Protein AF-A0A5C7LAL5-F1 (afdb_monomer)

Structure (mmCIF, N/CA/C/O backbone):
data_AF-A0A5C7LAL5-F1
#
_entry.id   AF-A0A5C7LAL5-F1
#
loop_
_atom_site.group_PDB
_atom_site.id
_atom_site.type_symbol
_atom_site.label_atom_id
_atom_site.label_alt_id
_atom_site.label_comp_id
_atom_site.label_asym_id
_atom_site.label_entity_id
_atom_site.label_seq_id
_atom_site.pdbx_PDB_ins_code
_atom_site.Cartn_x
_atom_site.Cartn_y
_atom_site.Cartn_z
_atom_site.occupancy
_atom_site.B_iso_or_equiv
_atom_site.auth_seq_id
_atom_site.auth_comp_id
_atom_site.auth_asym_id
_atom_site.auth_atom_id
_atom_site.pdbx_PDB_model_num
ATOM 1 N N . MET A 1 1 ? -8.888 -15.844 8.584 1.00 61.56 1 MET A N 1
ATOM 2 C CA . MET A 1 1 ? -7.995 -14.843 7.968 1.00 61.56 1 MET A CA 1
ATOM 3 C C . MET A 1 1 ? -8.519 -14.202 6.680 1.00 61.56 1 MET A C 1
ATOM 5 O O . MET A 1 1 ? -8.684 -12.996 6.709 1.00 61.56 1 MET A O 1
ATOM 9 N N . PHE A 1 2 ? -8.821 -14.905 5.572 1.00 74.75 2 PHE A N 1
ATOM 10 C CA . PHE A 1 2 ? -9.133 -14.217 4.290 1.00 74.75 2 PHE A CA 1
ATOM 11 C C . PHE A 1 2 ? -10.609 -13.867 4.010 1.00 74.75 2 PHE A C 1
ATOM 13 O O . PHE A 1 2 ? -10.896 -13.187 3.029 1.00 74.75 2 PHE A O 1
ATOM 20 N N . LYS A 1 3 ? -11.556 -14.296 4.855 1.00 74.31 3 LYS A N 1
ATOM 21 C CA . LYS A 1 3 ? -12.999 -14.071 4.620 1.00 74.31 3 LYS A CA 1
ATOM 22 C C . LYS A 1 3 ? -13.397 -12.591 4.566 1.00 74.31 3 LYS A C 1
ATOM 24 O O . LYS A 1 3 ? -14.298 -12.242 3.818 1.00 74.31 3 LYS A O 1
ATOM 29 N N . ASN A 1 4 ? -12.699 -11.741 5.316 1.00 80.31 4 ASN A N 1
ATOM 30 C CA . ASN A 1 4 ? -13.051 -10.333 5.506 1.00 80.31 4 ASN A CA 1
ATOM 31 C C . ASN A 1 4 ? -11.984 -9.399 4.905 1.00 80.31 4 ASN A C 1
ATOM 33 O O . ASN A 1 4 ? -11.686 -8.350 5.465 1.00 80.31 4 ASN A O 1
ATOM 37 N N . LEU A 1 5 ? -11.329 -9.784 3.800 1.00 75.12 5 LEU A N 1
ATOM 38 C CA . LEU A 1 5 ? -10.230 -8.998 3.211 1.00 75.12 5 LEU A CA 1
ATOM 39 C C . LEU A 1 5 ? -10.672 -7.610 2.735 1.00 75.12 5 LEU A C 1
ATOM 41 O O . LEU A 1 5 ? -9.962 -6.640 2.976 1.00 75.12 5 LEU A O 1
ATOM 45 N N . THR A 1 6 ? -11.844 -7.522 2.113 1.00 79.75 6 THR A N 1
ATOM 46 C CA . THR A 1 6 ? -12.429 -6.276 1.595 1.00 79.75 6 THR A CA 1
ATOM 47 C C . THR A 1 6 ? -13.400 -5.619 2.574 1.00 79.75 6 THR A C 1
ATOM 49 O O . THR A 1 6 ? -13.880 -4.512 2.328 1.00 79.75 6 THR A O 1
ATOM 52 N N . ASP A 1 7 ? -13.671 -6.267 3.708 1.00 83.88 7 ASP A N 1
ATOM 53 C CA . ASP A 1 7 ? -14.404 -5.648 4.803 1.00 83.88 7 ASP A CA 1
ATOM 54 C C . ASP A 1 7 ? -13.439 -4.796 5.636 1.00 83.88 7 ASP A C 1
ATOM 56 O O . ASP A 1 7 ? -12.726 -5.263 6.530 1.00 83.88 7 ASP A O 1
ATOM 60 N N . PHE A 1 8 ? -13.376 -3.512 5.303 1.00 82.81 8 PHE A N 1
ATOM 61 C CA . PHE A 1 8 ? -12.530 -2.549 6.005 1.00 82.81 8 PHE A CA 1
ATOM 62 C C . PHE A 1 8 ? -13.091 -2.138 7.376 1.00 82.81 8 PHE A C 1
ATOM 64 O O . PHE A 1 8 ? -12.358 -1.549 8.167 1.00 82.81 8 PHE A O 1
ATOM 71 N N . SER A 1 9 ? -14.349 -2.469 7.687 1.00 83.19 9 SER A N 1
ATOM 72 C CA . SER A 1 9 ? -14.953 -2.240 9.005 1.00 83.19 9 SER A CA 1
ATOM 73 C C . SER A 1 9 ? -14.624 -3.369 9.988 1.00 83.19 9 SER A C 1
ATOM 75 O O . SER A 1 9 ? -14.655 -3.152 11.199 1.00 83.19 9 SER A O 1
ATOM 77 N N . TYR A 1 10 ? -14.252 -4.555 9.504 1.00 84.50 10 TYR A N 1
ATOM 78 C CA . TYR A 1 10 ? -13.885 -5.691 10.348 1.00 84.50 10 TYR A CA 1
ATOM 79 C C . TYR A 1 10 ? -12.646 -5.409 11.219 1.00 84.50 10 TYR A C 1
ATOM 81 O O . TYR A 1 10 ? -11.621 -4.916 10.735 1.00 84.50 10 TYR A O 1
ATOM 89 N N . THR A 1 11 ? -12.735 -5.713 12.516 1.00 86.94 11 THR A N 1
ATOM 90 C CA . THR A 1 11 ? -11.605 -5.647 13.459 1.00 86.94 11 THR A CA 1
ATOM 91 C C . THR A 1 11 ? -10.824 -6.953 13.391 1.00 86.94 11 THR A C 1
ATOM 93 O O . THR A 1 11 ? -11.366 -8.018 13.673 1.00 86.94 11 THR A O 1
ATOM 96 N N . ARG A 1 12 ? -9.559 -6.870 12.973 1.00 84.31 12 ARG A N 1
ATOM 97 C CA . ARG A 1 12 ? -8.696 -8.034 12.723 1.00 84.31 12 ARG A CA 1
ATOM 98 C C . ARG A 1 12 ? -7.818 -8.339 13.937 1.00 84.31 12 ARG A C 1
ATOM 100 O O . ARG A 1 12 ? -7.337 -7.423 14.594 1.00 84.31 12 ARG A O 1
ATOM 107 N N . ASN A 1 13 ? -7.553 -9.620 14.186 1.00 89.19 13 ASN A N 1
ATOM 108 C CA . ASN A 1 13 ? -6.482 -10.050 15.097 1.00 89.19 13 ASN A CA 1
ATOM 109 C C . ASN A 1 13 ? -5.106 -9.902 14.405 1.00 89.19 13 ASN A C 1
ATOM 111 O O . ASN A 1 13 ? -5.044 -9.862 13.177 1.00 89.19 13 ASN A O 1
ATOM 115 N N . ASP A 1 14 ? -4.000 -9.898 15.149 1.00 85.38 14 ASP A N 1
ATOM 116 C CA . ASP A 1 14 ? -2.626 -9.700 14.658 1.00 85.38 14 ASP A CA 1
ATOM 117 C C . ASP A 1 14 ? -2.269 -10.629 13.485 1.00 85.38 14 ASP A C 1
ATOM 119 O O . ASP A 1 14 ? -1.716 -10.203 12.469 1.00 85.38 14 ASP A O 1
ATOM 123 N N . LYS A 1 15 ? -2.670 -11.906 13.568 1.00 86.88 15 LYS A N 1
ATOM 124 C CA . LYS A 1 15 ? -2.466 -12.886 12.484 1.00 86.88 15 LYS A CA 1
ATOM 125 C C . LYS A 1 15 ? -3.276 -12.554 11.227 1.00 86.88 15 LYS A C 1
ATOM 127 O O . LYS A 1 15 ? -2.838 -12.816 10.110 1.00 86.88 15 LYS A O 1
ATOM 132 N N . GLU A 1 16 ? -4.467 -11.990 11.393 1.00 87.19 16 GLU A N 1
ATOM 133 C CA . GLU A 1 16 ? -5.329 -11.605 10.276 1.00 87.19 16 GLU A CA 1
ATOM 134 C C . GLU A 1 16 ? -4.913 -10.267 9.662 1.00 87.19 16 GLU A C 1
ATOM 136 O O . GLU A 1 16 ? -5.042 -10.099 8.451 1.00 87.19 16 GLU A O 1
ATOM 141 N N . ALA A 1 17 ? -4.351 -9.355 10.458 1.00 87.56 17 ALA A N 1
ATOM 142 C CA . ALA A 1 17 ? -3.732 -8.124 9.979 1.00 87.56 17 ALA A CA 1
ATOM 143 C C . ALA A 1 17 ? -2.484 -8.414 9.133 1.00 87.56 17 ALA A C 1
ATOM 145 O O . ALA A 1 17 ? -2.326 -7.833 8.059 1.00 87.56 17 ALA A O 1
ATOM 146 N N . ALA A 1 18 ? -1.656 -9.383 9.541 1.00 88.50 18 ALA A N 1
ATOM 147 C CA . ALA A 1 18 ? -0.563 -9.881 8.706 1.00 88.50 18 ALA A CA 1
ATOM 148 C C . ALA A 1 18 ? -1.089 -10.460 7.377 1.00 88.50 18 ALA A C 1
ATOM 150 O O . ALA A 1 18 ? -0.569 -10.148 6.308 1.00 88.50 18 ALA A O 1
ATOM 151 N N . GLY A 1 19 ? -2.174 -11.243 7.419 1.00 89.25 19 GLY A N 1
ATOM 152 C CA . GLY A 1 19 ? -2.832 -11.753 6.210 1.00 89.25 19 GLY A CA 1
ATOM 153 C C . GLY A 1 19 ? -3.368 -10.646 5.292 1.00 89.25 19 GLY A C 1
ATOM 154 O O . GLY A 1 19 ? -3.208 -10.727 4.075 1.00 89.25 19 GLY A O 1
ATOM 155 N N . PHE A 1 20 ? -3.962 -9.593 5.863 1.00 90.56 20 PHE A N 1
ATOM 156 C CA . PHE A 1 20 ? -4.412 -8.408 5.129 1.00 90.56 20 PHE A CA 1
ATOM 157 C C . PHE A 1 20 ? -3.242 -7.691 4.448 1.00 90.56 20 PHE A C 1
ATOM 159 O O . PHE A 1 20 ? -3.345 -7.375 3.261 1.00 90.56 20 PHE A O 1
ATOM 166 N N . TYR A 1 21 ? -2.136 -7.499 5.174 1.00 91.44 21 TYR A N 1
ATOM 167 C CA . TYR A 1 21 ? -0.906 -6.894 4.668 1.00 91.44 21 TYR A CA 1
ATOM 168 C C . TYR A 1 21 ? -0.361 -7.654 3.457 1.00 91.44 21 TYR A C 1
ATOM 170 O O . TYR A 1 21 ? -0.220 -7.067 2.387 1.00 91.44 21 TYR A O 1
ATOM 178 N N . PHE A 1 22 ? -0.125 -8.965 3.585 1.00 91.38 22 PHE A N 1
ATOM 179 C CA . PHE A 1 22 ? 0.443 -9.758 2.491 1.00 91.38 22 PHE A CA 1
ATOM 180 C C . PHE A 1 22 ? -0.469 -9.802 1.263 1.00 91.38 22 PHE A C 1
ATOM 182 O O . PHE A 1 22 ? 0.021 -9.717 0.139 1.00 91.38 22 PHE A O 1
ATOM 189 N N . MET A 1 23 ? -1.790 -9.873 1.457 1.00 92.81 23 MET A N 1
ATOM 190 C CA . MET A 1 23 ? -2.719 -9.846 0.327 1.00 92.81 23 MET A CA 1
ATOM 191 C C . MET A 1 23 ? -2.740 -8.499 -0.386 1.00 92.81 23 MET A C 1
ATOM 193 O O . MET A 1 23 ? -2.662 -8.457 -1.610 1.00 92.81 23 MET A O 1
ATOM 197 N N . HIS A 1 24 ? -2.809 -7.394 0.354 1.00 90.62 24 HIS A N 1
ATOM 198 C CA . HIS A 1 24 ? -2.819 -6.064 -0.255 1.00 90.62 24 HIS A CA 1
ATOM 199 C C . HIS A 1 24 ? -1.473 -5.716 -0.893 1.00 90.62 24 HIS A C 1
ATOM 201 O O . HIS A 1 24 ? -1.450 -5.008 -1.896 1.00 90.62 24 HIS A O 1
ATOM 207 N N . LEU A 1 25 ? -0.374 -6.259 -0.368 1.00 92.75 25 LEU A N 1
ATOM 208 C CA . LEU A 1 25 ? 0.944 -6.163 -0.980 1.00 92.75 25 LEU A CA 1
ATOM 209 C C . LEU A 1 25 ? 0.980 -6.891 -2.325 1.00 92.75 25 LEU A C 1
ATOM 211 O O . LEU A 1 25 ? 1.421 -6.308 -3.312 1.00 92.75 25 LEU A O 1
ATOM 215 N N . LEU A 1 26 ? 0.478 -8.129 -2.383 1.00 93.75 26 LEU A N 1
ATOM 216 C CA . LEU A 1 26 ? 0.411 -8.895 -3.628 1.00 93.75 26 LEU A CA 1
ATOM 217 C C . LEU A 1 26 ? -0.489 -8.209 -4.665 1.00 93.75 26 LEU A C 1
ATOM 219 O O . LEU A 1 26 ? -0.101 -8.082 -5.823 1.00 93.75 26 LEU A O 1
ATOM 223 N N . ILE A 1 27 ? -1.656 -7.715 -4.242 1.00 93.31 27 ILE A N 1
ATOM 224 C CA . ILE A 1 27 ? -2.570 -6.953 -5.103 1.00 93.31 27 ILE A CA 1
ATOM 225 C C . ILE A 1 27 ? -1.866 -5.712 -5.659 1.00 93.31 27 ILE A C 1
ATOM 227 O O . ILE A 1 27 ? -1.921 -5.476 -6.865 1.00 93.31 27 ILE A O 1
ATOM 231 N N . ASN A 1 28 ? -1.161 -4.953 -4.814 1.00 92.88 28 ASN A N 1
ATOM 232 C CA . ASN A 1 28 ? -0.431 -3.772 -5.261 1.00 92.88 28 AS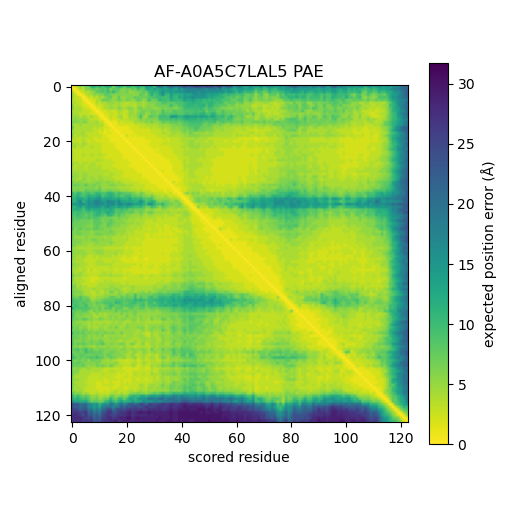N A CA 1
ATOM 233 C C . ASN A 1 28 ? 0.705 -4.120 -6.235 1.00 92.88 28 ASN A C 1
ATOM 235 O O . ASN A 1 28 ? 0.921 -3.395 -7.200 1.00 92.88 28 ASN A O 1
ATOM 239 N N . PHE A 1 29 ? 1.407 -5.236 -6.019 1.00 92.31 29 PHE A N 1
ATOM 240 C CA . PHE A 1 29 ? 2.455 -5.699 -6.929 1.00 92.31 29 PHE A CA 1
ATOM 241 C C . PHE A 1 29 ? 1.892 -6.056 -8.309 1.00 92.31 29 PHE A C 1
ATOM 243 O O . PHE A 1 29 ? 2.431 -5.628 -9.327 1.00 92.31 29 PHE A O 1
ATOM 250 N N . ILE A 1 30 ? 0.766 -6.774 -8.347 1.00 94.88 30 ILE A N 1
ATOM 251 C CA . ILE A 1 30 ? 0.075 -7.122 -9.594 1.00 94.88 30 ILE A CA 1
ATOM 252 C C . ILE A 1 30 ? -0.428 -5.857 -10.301 1.00 94.88 30 ILE A C 1
ATOM 254 O O . ILE A 1 30 ? -0.215 -5.704 -11.500 1.00 94.88 30 ILE A O 1
ATOM 258 N N . LEU A 1 31 ? -1.042 -4.922 -9.569 1.00 93.75 31 LEU A N 1
ATOM 259 C CA . LEU A 1 31 ? -1.475 -3.631 -10.112 1.00 93.75 31 LEU A CA 1
ATOM 260 C C . LEU A 1 31 ? -0.300 -2.834 -10.683 1.00 93.75 31 LEU A C 1
ATOM 262 O O . LEU A 1 31 ? -0.391 -2.348 -11.805 1.00 93.75 31 LEU A O 1
ATOM 266 N N . GLY A 1 32 ? 0.808 -2.734 -9.949 1.00 92.44 32 GLY A N 1
ATOM 267 C CA . GLY A 1 32 ? 2.017 -2.056 -10.410 1.00 92.44 32 GLY A CA 1
ATOM 268 C C . GLY A 1 32 ? 2.585 -2.684 -11.681 1.00 92.44 32 GLY A C 1
ATOM 269 O O . GLY A 1 32 ? 2.916 -1.961 -12.614 1.00 92.44 32 GLY A O 1
ATOM 270 N N . ALA A 1 33 ? 2.631 -4.017 -11.755 1.00 90.75 33 ALA A N 1
ATOM 271 C CA . ALA A 1 33 ? 3.092 -4.735 -12.939 1.00 90.75 33 ALA A CA 1
ATOM 272 C C . ALA A 1 33 ? 2.172 -4.523 -14.151 1.00 90.75 33 ALA A C 1
ATOM 274 O O . ALA A 1 33 ? 2.663 -4.291 -15.252 1.00 90.75 33 ALA A O 1
ATOM 275 N N . ILE A 1 34 ? 0.848 -4.556 -13.957 1.00 93.69 34 ILE A N 1
ATOM 276 C CA . ILE A 1 34 ? -0.123 -4.309 -15.032 1.00 93.69 34 ILE A CA 1
ATOM 277 C C . ILE A 1 34 ? -0.001 -2.869 -15.533 1.00 93.69 34 ILE A C 1
ATOM 279 O O . ILE A 1 34 ? 0.166 -2.648 -16.727 1.00 93.69 34 ILE A O 1
ATOM 283 N N . VAL A 1 35 ? -0.060 -1.884 -14.634 1.00 93.38 35 VAL A N 1
ATOM 284 C CA . VAL A 1 35 ? -0.029 -0.465 -15.016 1.00 93.38 35 VAL A CA 1
ATOM 285 C C . VAL A 1 35 ? 1.333 -0.094 -15.604 1.00 93.38 35 VAL A C 1
ATOM 287 O O . VAL A 1 35 ? 1.384 0.545 -16.649 1.00 93.38 35 VAL A O 1
ATOM 290 N N . GLY A 1 36 ? 2.434 -0.538 -14.993 1.00 90.69 36 GLY A N 1
ATOM 291 C CA . GLY A 1 36 ? 3.784 -0.329 -15.520 1.00 90.69 36 GLY A CA 1
ATOM 292 C C . GLY A 1 36 ? 3.980 -0.986 -16.885 1.00 90.69 36 GLY A C 1
ATOM 293 O O . GLY A 1 36 ? 4.474 -0.346 -17.806 1.00 90.69 36 GLY A O 1
ATOM 294 N N . GLY A 1 37 ? 3.517 -2.228 -17.050 1.00 88.31 37 GLY A N 1
ATOM 295 C CA . GLY A 1 37 ? 3.574 -2.938 -18.326 1.00 88.31 37 GLY A CA 1
ATOM 296 C C . GLY A 1 37 ? 2.795 -2.234 -19.435 1.00 88.31 37 GLY A C 1
ATOM 297 O O . GLY A 1 37 ? 3.303 -2.137 -20.545 1.00 88.31 37 GLY A O 1
ATOM 298 N N . LEU A 1 38 ? 1.607 -1.697 -19.132 1.00 90.06 38 LEU A N 1
ATOM 299 C CA . LEU A 1 38 ? 0.795 -0.937 -20.090 1.00 90.06 38 LEU A CA 1
ATOM 300 C C . LEU A 1 38 ? 1.439 0.398 -20.486 1.00 90.06 38 LEU A C 1
ATOM 302 O O . LEU A 1 38 ? 1.369 0.783 -21.648 1.00 90.06 38 LEU A O 1
ATOM 306 N N . VAL A 1 39 ? 2.065 1.102 -19.540 1.00 88.38 39 VAL A N 1
ATOM 307 C CA . VAL A 1 39 ? 2.724 2.393 -19.805 1.00 88.38 39 VAL A CA 1
ATOM 308 C C . VAL A 1 39 ? 4.025 2.214 -20.596 1.00 88.38 39 VAL A C 1
ATOM 310 O O . VAL A 1 39 ? 4.392 3.086 -21.378 1.00 88.38 39 VAL A O 1
ATOM 313 N N . SER A 1 40 ? 4.709 1.080 -20.437 1.00 86.88 40 SER A N 1
ATOM 314 C CA . SER A 1 40 ? 5.990 0.805 -21.097 1.00 86.88 40 SER A CA 1
ATOM 315 C C . SER A 1 40 ? 5.873 0.165 -22.491 1.00 86.88 40 SER A C 1
ATOM 317 O O . SER A 1 40 ? 6.904 -0.177 -23.067 1.00 86.88 40 SER A O 1
ATOM 319 N N . ILE A 1 41 ? 4.665 0.004 -23.055 1.00 84.25 41 ILE A N 1
ATOM 320 C CA . ILE A 1 41 ? 4.451 -0.642 -24.372 1.00 84.25 41 ILE A CA 1
ATOM 321 C C . ILE A 1 41 ? 5.195 0.086 -25.502 1.00 84.25 41 ILE A C 1
ATOM 323 O O . ILE A 1 41 ? 5.750 -0.567 -26.381 1.00 84.25 41 ILE A O 1
ATOM 327 N N . ASP A 1 42 ? 5.254 1.416 -25.453 1.00 82.06 42 ASP A N 1
ATOM 328 C CA . ASP A 1 42 ? 5.856 2.243 -26.509 1.00 82.06 42 ASP A CA 1
ATOM 329 C C . ASP A 1 42 ? 7.359 2.515 -26.299 1.00 82.06 42 ASP A C 1
ATOM 331 O O . ASP A 1 42 ? 7.962 3.322 -27.006 1.00 82.06 42 ASP A O 1
ATOM 335 N N . SER A 1 43 ? 7.983 1.881 -25.304 1.00 83.56 43 SER A N 1
ATOM 336 C CA . SER A 1 43 ? 9.402 2.091 -24.991 1.00 83.56 43 SER A CA 1
ATOM 337 C C . SER A 1 43 ? 10.305 1.387 -26.007 1.00 83.56 43 SER A C 1
ATOM 339 O O . SER A 1 43 ? 10.094 0.220 -26.336 1.00 83.56 43 SER A O 1
ATOM 341 N N . ALA A 1 44 ? 11.342 2.080 -26.482 1.00 76.62 44 ALA A N 1
ATOM 342 C CA . ALA A 1 44 ? 12.221 1.568 -27.534 1.00 76.62 44 ALA A CA 1
ATOM 343 C C . ALA A 1 44 ? 13.268 0.570 -27.010 1.00 76.62 44 ALA A C 1
ATOM 345 O O . ALA A 1 44 ? 13.746 -0.279 -27.764 1.00 76.62 44 ALA A O 1
ATOM 346 N N . THR A 1 45 ? 13.620 0.665 -25.723 1.00 88.62 45 THR A N 1
ATOM 347 C CA . THR A 1 45 ? 14.667 -0.148 -25.089 1.00 88.62 45 THR A CA 1
ATOM 348 C C . THR A 1 45 ? 14.187 -0.737 -23.764 1.00 88.62 45 THR A C 1
ATOM 350 O O . THR A 1 45 ? 13.436 -0.099 -23.029 1.00 88.62 45 THR A O 1
ATOM 353 N N . TYR A 1 46 ? 14.682 -1.930 -23.415 1.00 84.38 46 TYR A N 1
ATOM 354 C CA . TYR A 1 46 ? 14.386 -2.594 -22.139 1.00 84.38 46 TYR A CA 1
ATOM 355 C C . TYR A 1 46 ? 14.704 -1.732 -20.908 1.00 84.38 46 TYR A C 1
ATOM 357 O O . TYR A 1 46 ? 13.933 -1.739 -19.950 1.00 84.38 46 TYR A O 1
ATOM 365 N N . ASP A 1 47 ? 15.805 -0.979 -20.938 1.00 87.94 47 ASP A N 1
ATOM 366 C CA . ASP A 1 47 ? 16.213 -0.124 -19.818 1.00 87.94 47 ASP A CA 1
ATOM 367 C C . ASP A 1 47 ? 15.211 1.017 -19.578 1.00 87.94 47 ASP A C 1
ATOM 369 O O . ASP A 1 47 ? 14.820 1.275 -18.438 1.00 87.94 47 ASP A O 1
ATOM 373 N N . GLU A 1 48 ? 14.710 1.636 -20.652 1.00 86.25 48 GLU A N 1
ATOM 374 C CA . GLU A 1 48 ? 13.678 2.679 -20.583 1.00 86.25 48 GLU A CA 1
ATOM 375 C C . GLU A 1 48 ? 12.347 2.112 -20.072 1.00 86.25 48 GLU A C 1
ATOM 377 O O . GLU A 1 48 ? 11.704 2.708 -19.202 1.00 86.25 48 GLU A O 1
ATOM 382 N N . SER A 1 49 ? 11.956 0.924 -20.554 1.00 85.75 49 SER A N 1
ATOM 383 C CA . SER A 1 49 ? 10.761 0.224 -20.074 1.00 85.75 49 SER A CA 1
ATOM 384 C C . SER A 1 49 ? 10.837 -0.067 -18.577 1.00 85.75 49 SER A C 1
ATOM 386 O O . SER A 1 49 ? 9.836 0.082 -17.869 1.00 85.75 49 SER A O 1
ATOM 388 N N . PHE A 1 50 ? 12.006 -0.507 -18.101 1.00 87.00 50 PHE A N 1
ATOM 389 C CA . PHE A 1 50 ? 12.235 -0.865 -16.706 1.00 87.00 50 PHE A CA 1
ATOM 390 C C . PHE A 1 50 ? 12.216 0.363 -15.793 1.00 87.00 50 PHE A C 1
ATOM 392 O O . PHE A 1 50 ? 11.538 0.352 -14.763 1.00 87.00 50 PHE A O 1
ATOM 399 N N . GLU A 1 51 ? 12.893 1.446 -16.181 1.00 89.69 51 GLU A N 1
ATOM 400 C CA . GLU A 1 51 ? 12.899 2.685 -15.402 1.00 89.69 51 GLU A CA 1
ATOM 401 C C . GLU A 1 51 ? 11.502 3.323 -15.338 1.00 89.69 51 GLU A C 1
ATOM 403 O O . GLU A 1 51 ? 11.049 3.736 -14.264 1.00 89.69 51 GLU A O 1
ATOM 408 N N . SER A 1 52 ? 10.781 3.344 -16.463 1.00 88.19 52 SER A N 1
ATOM 409 C CA . SER A 1 52 ? 9.389 3.800 -16.512 1.00 88.19 52 SER A CA 1
ATOM 410 C C . SER A 1 52 ? 8.498 2.951 -15.600 1.00 88.19 52 SER A C 1
ATOM 412 O O . SER A 1 52 ? 7.768 3.488 -14.763 1.00 88.19 52 SER A O 1
ATOM 414 N N . GLY A 1 53 ? 8.637 1.622 -15.664 1.00 87.62 53 GLY A N 1
ATOM 415 C CA . GLY A 1 53 ? 7.906 0.690 -14.808 1.00 87.62 53 GLY A CA 1
ATOM 416 C C . GLY A 1 53 ? 8.165 0.911 -13.315 1.00 87.62 53 GLY A C 1
ATOM 417 O O . GLY A 1 53 ? 7.219 0.901 -12.526 1.00 87.62 53 GLY A O 1
ATOM 418 N N . LEU A 1 54 ? 9.412 1.184 -12.915 1.00 88.38 54 LEU A N 1
ATOM 419 C CA . LEU A 1 54 ? 9.757 1.514 -11.527 1.00 88.38 54 LEU A CA 1
ATOM 420 C C . LEU A 1 54 ? 9.087 2.809 -11.055 1.00 88.38 54 LEU A C 1
ATOM 422 O O . LEU A 1 54 ? 8.511 2.840 -9.965 1.00 88.38 54 LEU A O 1
ATOM 426 N N . ARG A 1 55 ? 9.119 3.870 -11.872 1.00 90.44 55 ARG A N 1
ATOM 427 C CA . ARG A 1 55 ? 8.472 5.150 -11.536 1.00 90.44 55 ARG A CA 1
ATOM 428 C C . ARG A 1 55 ? 6.960 4.985 -11.413 1.00 90.44 55 ARG A C 1
ATOM 430 O O . ARG A 1 55 ? 6.373 5.405 -10.418 1.00 90.44 55 ARG A O 1
ATOM 437 N N . VAL A 1 56 ? 6.334 4.330 -12.389 1.00 90.75 56 VAL A N 1
ATOM 438 C CA . VAL A 1 56 ? 4.891 4.049 -12.390 1.00 90.75 56 VAL A CA 1
ATOM 439 C C . VAL A 1 56 ? 4.506 3.187 -11.188 1.00 90.75 56 VAL A C 1
ATOM 441 O O . VAL A 1 56 ? 3.549 3.510 -10.487 1.00 90.75 56 VAL A O 1
ATOM 444 N N . GLY A 1 57 ? 5.284 2.148 -10.886 1.00 89.44 57 GLY A N 1
ATOM 445 C CA . GLY A 1 57 ? 5.081 1.297 -9.716 1.00 89.44 57 GLY A CA 1
ATOM 446 C C . GLY A 1 57 ? 5.128 2.073 -8.397 1.00 89.44 57 GLY A C 1
ATOM 447 O O . GLY A 1 57 ? 4.292 1.838 -7.523 1.00 89.44 57 GLY A O 1
ATOM 448 N N . ALA A 1 58 ? 6.039 3.044 -8.266 1.00 89.81 58 ALA A N 1
ATOM 449 C CA . ALA A 1 58 ? 6.096 3.922 -7.099 1.00 89.81 58 ALA A CA 1
ATOM 450 C C . ALA A 1 58 ? 4.823 4.775 -6.961 1.00 89.81 58 ALA A C 1
ATOM 452 O O . ALA A 1 58 ? 4.236 4.827 -5.877 1.00 89.81 58 ALA A O 1
ATOM 453 N N . TYR A 1 59 ? 4.336 5.378 -8.053 1.00 92.50 59 TYR A N 1
ATOM 454 C CA . TYR A 1 59 ? 3.078 6.135 -8.035 1.00 92.50 59 TYR A CA 1
ATOM 455 C C . TYR A 1 59 ? 1.878 5.258 -7.665 1.00 92.50 59 TYR A C 1
ATOM 457 O O . TYR A 1 59 ? 1.067 5.649 -6.823 1.00 92.50 59 TYR A O 1
ATOM 465 N N . VAL A 1 60 ? 1.788 4.057 -8.243 1.00 93.12 60 VAL A N 1
ATOM 466 C CA . VAL A 1 60 ? 0.729 3.090 -7.927 1.00 93.12 60 VAL A CA 1
ATOM 467 C C . VAL A 1 60 ? 0.773 2.713 -6.447 1.00 93.12 60 VAL A C 1
ATOM 469 O O . VAL A 1 60 ? -0.262 2.758 -5.788 1.00 93.12 60 VAL A O 1
ATOM 472 N N . ALA A 1 61 ? 1.954 2.431 -5.888 1.00 91.44 61 ALA A N 1
ATOM 473 C CA . ALA A 1 61 ? 2.101 2.087 -4.476 1.00 91.44 61 ALA A CA 1
ATOM 474 C C . ALA A 1 61 ? 1.638 3.210 -3.535 1.00 91.44 61 ALA A C 1
ATOM 476 O O . ALA A 1 61 ? 0.936 2.938 -2.557 1.00 91.44 61 ALA A O 1
ATOM 477 N N . VAL A 1 62 ? 1.997 4.462 -3.834 1.00 92.69 62 VAL A N 1
ATOM 478 C CA . VAL A 1 62 ? 1.582 5.632 -3.046 1.00 92.69 62 VAL A CA 1
ATOM 479 C C . VAL A 1 62 ? 0.065 5.813 -3.105 1.00 92.69 62 VAL A C 1
ATOM 481 O O . VAL A 1 62 ? -0.581 5.920 -2.060 1.00 92.69 62 VAL A O 1
ATOM 484 N N . LEU A 1 63 ? -0.516 5.796 -4.309 1.00 93.31 63 LEU A N 1
ATOM 485 C CA . LEU A 1 63 ? -1.960 5.949 -4.503 1.00 93.31 63 LEU A CA 1
ATOM 486 C C . LEU A 1 6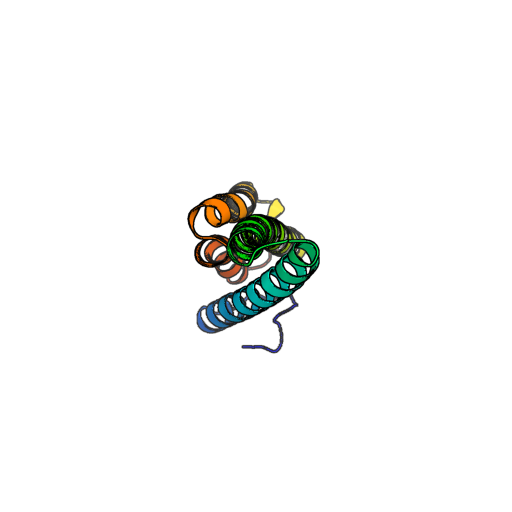3 ? -2.742 4.815 -3.842 1.00 93.31 63 LEU A C 1
ATOM 488 O O . LEU A 1 63 ? -3.745 5.060 -3.174 1.00 93.31 63 LEU A O 1
ATOM 492 N N . TYR A 1 64 ? -2.268 3.581 -3.972 1.00 92.94 64 TYR A N 1
ATOM 493 C CA . TYR A 1 64 ? -2.910 2.423 -3.370 1.00 92.94 64 TYR A CA 1
ATOM 494 C C . TYR A 1 64 ? -2.891 2.492 -1.839 1.00 92.94 64 TYR A C 1
ATOM 496 O O . TYR A 1 64 ? -3.926 2.289 -1.202 1.00 92.94 64 TYR A O 1
ATOM 504 N N . CYS A 1 65 ? -1.750 2.844 -1.234 1.00 91.50 65 CYS A N 1
ATOM 505 C CA . CYS A 1 65 ? -1.654 3.018 0.217 1.00 91.50 65 CYS A CA 1
ATOM 506 C C . CYS A 1 65 ? -2.595 4.119 0.720 1.00 91.50 65 CYS A C 1
ATOM 508 O O . CYS A 1 65 ? -3.284 3.908 1.717 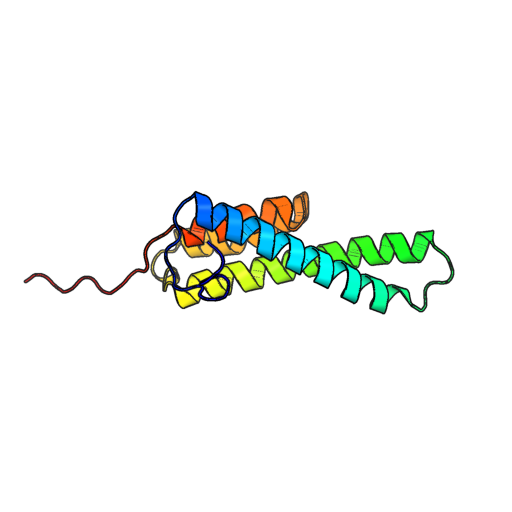1.00 91.50 65 CYS A O 1
ATOM 510 N N . LEU A 1 66 ? -2.681 5.247 0.004 1.00 92.44 66 LEU A N 1
ATOM 511 C CA . LEU A 1 66 ? -3.608 6.337 0.316 1.00 92.44 66 LEU A CA 1
ATOM 512 C C . LEU A 1 66 ? -5.073 5.876 0.260 1.00 92.44 66 LEU A C 1
ATOM 514 O O . LEU A 1 66 ? -5.849 6.152 1.172 1.00 92.44 66 LEU A O 1
ATOM 518 N N . VAL A 1 67 ? -5.459 5.158 -0.798 1.00 92.62 67 VAL A N 1
ATOM 519 C CA . VAL A 1 67 ? -6.836 4.672 -0.974 1.00 92.62 67 VAL A CA 1
ATOM 520 C C . VAL A 1 67 ? -7.209 3.683 0.128 1.00 92.62 67 VAL A C 1
ATOM 522 O O . VAL A 1 67 ? -8.277 3.811 0.726 1.00 92.62 67 VAL A O 1
ATOM 525 N N . ILE A 1 68 ? -6.333 2.725 0.439 1.00 91.75 68 ILE A N 1
ATOM 526 C CA . ILE A 1 68 ? -6.582 1.727 1.484 1.00 91.75 68 ILE A CA 1
ATOM 527 C C . ILE A 1 68 ? -6.629 2.370 2.873 1.00 91.75 68 ILE A C 1
ATOM 529 O O . ILE A 1 68 ? -7.545 2.073 3.644 1.00 91.75 68 ILE A O 1
ATOM 533 N N . SER A 1 69 ? -5.693 3.268 3.202 1.00 90.12 69 SER A N 1
ATOM 534 C CA . SER A 1 69 ? -5.686 3.946 4.503 1.00 90.12 69 SER A CA 1
ATOM 535 C C . SER A 1 69 ? -6.947 4.792 4.697 1.00 90.12 69 SER A C 1
ATOM 537 O O . SER A 1 69 ? -7.576 4.729 5.757 1.00 90.12 69 SER A O 1
ATOM 539 N N . PHE A 1 70 ? -7.384 5.503 3.654 1.00 89.31 70 PHE A N 1
ATOM 540 C CA . PHE A 1 70 ? -8.599 6.309 3.683 1.00 89.31 70 PHE A CA 1
ATOM 541 C C . PHE A 1 70 ? -9.872 5.455 3.763 1.00 89.31 70 PHE A C 1
ATOM 543 O O . PHE A 1 70 ? -10.765 5.755 4.558 1.00 89.31 70 PHE A O 1
ATOM 550 N N . LEU A 1 71 ? -9.949 4.352 3.009 1.00 89.25 71 LEU A N 1
ATOM 551 C CA . LEU A 1 71 ? -11.060 3.398 3.088 1.00 89.25 71 LEU A CA 1
ATOM 552 C C . LEU A 1 71 ? -11.233 2.864 4.509 1.00 89.25 71 LEU A C 1
ATOM 554 O O . LEU A 1 71 ? -12.351 2.865 5.019 1.00 89.25 71 LEU A O 1
ATOM 558 N N . ILE A 1 72 ? -10.142 2.465 5.166 1.00 88.31 72 ILE A N 1
ATOM 559 C CA . ILE A 1 72 ? -10.169 1.995 6.558 1.00 88.31 72 ILE A CA 1
ATOM 560 C C . ILE A 1 72 ? -10.610 3.123 7.497 1.00 88.31 72 ILE A C 1
ATOM 562 O O . ILE A 1 72 ? -11.495 2.917 8.327 1.00 88.31 72 ILE A O 1
ATOM 566 N N . LEU A 1 73 ? -10.051 4.327 7.343 1.00 87.94 73 LEU A N 1
ATOM 567 C CA . LEU A 1 73 ? -10.378 5.489 8.174 1.00 87.94 73 LEU A CA 1
ATOM 568 C C . LEU A 1 73 ? -11.880 5.825 8.136 1.00 87.94 73 LEU A C 1
ATOM 570 O O . LEU A 1 73 ? -12.500 6.026 9.185 1.00 87.94 73 LEU A O 1
ATOM 574 N N . VAL A 1 74 ? -12.474 5.845 6.939 1.00 86.44 74 VAL A N 1
ATOM 575 C CA . VAL A 1 74 ? -13.902 6.132 6.729 1.00 86.44 74 VAL A CA 1
ATOM 576 C C . VAL A 1 74 ? -14.772 4.976 7.219 1.00 86.44 74 VAL A C 1
ATOM 578 O O . VAL A 1 74 ? -15.732 5.193 7.959 1.00 86.44 74 VAL A O 1
ATOM 581 N N . ARG A 1 75 ? -14.432 3.733 6.856 1.00 86.38 75 ARG A N 1
ATOM 582 C CA . ARG A 1 75 ? -15.235 2.539 7.173 1.00 86.38 75 ARG A CA 1
ATOM 583 C C . ARG A 1 75 ? -15.249 2.193 8.655 1.00 86.38 75 ARG A C 1
ATOM 585 O O . ARG A 1 75 ? -16.256 1.674 9.136 1.00 86.38 75 ARG A O 1
ATOM 592 N N . LYS A 1 76 ? -14.179 2.512 9.382 1.00 82.69 76 LYS A N 1
ATOM 593 C CA . LYS A 1 76 ? -14.097 2.344 10.839 1.00 82.69 76 LYS A CA 1
ATOM 594 C C . LYS A 1 76 ? -14.541 3.579 11.631 1.00 82.69 76 LYS A C 1
ATOM 596 O O . LYS A 1 76 ? -14.548 3.549 12.859 1.00 82.69 76 LYS A O 1
ATOM 601 N N . ARG A 1 77 ? -14.902 4.672 10.941 1.00 82.69 77 ARG A N 1
ATOM 602 C CA . ARG A 1 77 ? -15.217 5.989 11.529 1.00 82.69 77 ARG A CA 1
ATOM 603 C C . ARG A 1 77 ? -14.118 6.530 12.456 1.00 82.69 77 ARG A C 1
ATOM 605 O O . ARG A 1 77 ? -14.383 7.308 13.370 1.00 82.69 77 ARG A O 1
ATOM 612 N N . LEU A 1 78 ? -12.866 6.150 12.193 1.00 80.81 78 LEU A N 1
ATOM 613 C CA . LEU A 1 78 ? -11.696 6.558 12.978 1.00 80.81 78 LEU A CA 1
ATOM 614 C C . LEU A 1 78 ? -11.333 8.038 12.771 1.00 80.81 78 LEU A C 1
ATOM 616 O O . LEU A 1 78 ? -10.550 8.584 13.543 1.00 80.81 78 LEU A O 1
ATOM 620 N N . TYR A 1 79 ? -11.943 8.708 11.786 1.00 78.19 79 TYR A N 1
ATOM 621 C CA . TYR A 1 79 ? -11.785 10.145 11.531 1.00 78.19 79 TYR A CA 1
ATOM 622 C C . TYR A 1 79 ? -12.176 11.036 12.722 1.00 78.19 79 TYR A C 1
ATOM 624 O O . TYR A 1 79 ? -11.785 12.198 12.760 1.00 78.19 79 TYR A O 1
ATOM 632 N N . LYS A 1 80 ? -12.930 10.520 13.705 1.00 79.88 80 LYS A N 1
ATOM 633 C CA . LYS A 1 80 ? -13.250 11.262 14.935 1.00 79.88 80 LYS A CA 1
ATOM 634 C C . LYS A 1 80 ? -12.014 11.555 15.795 1.00 79.88 80 LYS A C 1
ATOM 636 O O . LYS A 1 80 ? -12.052 12.486 16.590 1.00 79.88 80 LYS A O 1
ATOM 641 N N . ASN A 1 81 ? -10.933 10.786 15.648 1.00 82.69 81 ASN A N 1
ATOM 642 C CA . ASN A 1 81 ? -9.686 11.024 16.367 1.00 82.69 81 ASN A CA 1
ATOM 643 C C . ASN A 1 81 ? -8.595 11.508 15.386 1.00 82.69 81 ASN A C 1
ATOM 645 O O . ASN A 1 81 ? -8.227 10.770 14.463 1.00 82.69 81 ASN A O 1
ATOM 649 N N . PRO A 1 82 ? -8.052 12.728 15.578 1.00 82.38 82 PRO A N 1
ATOM 650 C CA . PRO A 1 82 ? -7.108 13.342 14.642 1.00 82.38 82 PRO A CA 1
ATOM 651 C C . PRO A 1 82 ? -5.808 12.541 14.482 1.00 82.38 82 PRO A C 1
ATOM 653 O O . PRO A 1 82 ? -5.179 12.607 13.427 1.00 82.38 82 PRO A O 1
ATOM 656 N N . LEU A 1 83 ? -5.431 11.723 15.472 1.00 84.25 83 LEU A N 1
ATOM 657 C CA . LEU A 1 83 ? -4.248 10.864 15.396 1.00 84.25 83 LEU A CA 1
ATOM 658 C C . LEU A 1 83 ? -4.330 9.871 14.224 1.00 84.25 83 LEU A C 1
ATOM 660 O O . LEU A 1 83 ? -3.340 9.650 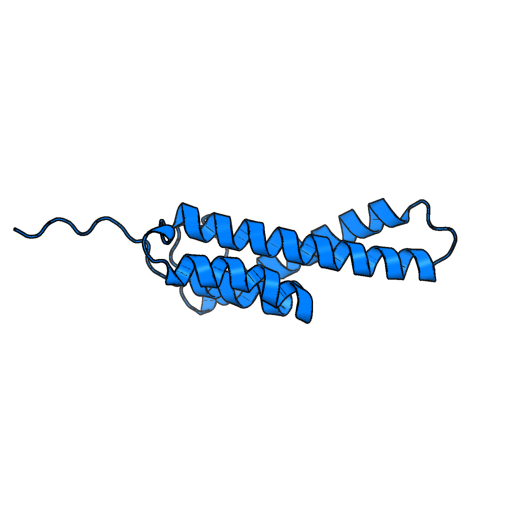13.528 1.00 84.25 83 LEU A O 1
ATOM 664 N N . TYR A 1 84 ? -5.509 9.297 13.963 1.00 85.00 84 TYR A N 1
ATOM 665 C CA . TYR A 1 84 ? -5.682 8.334 12.870 1.00 85.00 84 TYR A CA 1
ATOM 666 C C . TYR A 1 84 ? -5.700 8.994 11.494 1.00 85.00 84 TYR A C 1
ATOM 668 O O . TYR A 1 84 ? -5.309 8.359 10.518 1.00 85.00 84 TYR A O 1
ATOM 676 N N . ILE A 1 85 ? -6.092 10.268 11.411 1.00 85.75 85 ILE A N 1
ATOM 677 C CA . ILE A 1 85 ? -5.984 11.057 10.178 1.00 85.75 85 ILE A CA 1
ATOM 678 C C . ILE A 1 85 ? -4.506 11.264 9.832 1.00 85.75 85 ILE A C 1
ATOM 680 O O . ILE A 1 85 ? -4.099 11.047 8.691 1.00 85.75 85 ILE A O 1
ATOM 684 N N . ILE A 1 86 ? -3.688 11.610 10.833 1.00 87.44 86 ILE A N 1
ATOM 685 C CA . ILE A 1 86 ? -2.239 11.765 10.662 1.00 87.44 86 ILE A CA 1
ATOM 686 C C . ILE A 1 86 ? -1.609 10.434 10.242 1.00 87.44 86 ILE A C 1
ATOM 688 O O . ILE A 1 86 ? -0.831 10.411 9.296 1.00 87.44 86 ILE A O 1
ATOM 692 N N . LEU A 1 87 ? -1.981 9.313 10.872 1.00 87.12 87 LEU A N 1
ATOM 693 C CA . LEU A 1 87 ? -1.498 7.984 10.472 1.00 87.12 87 LEU A CA 1
ATOM 694 C C . LEU A 1 87 ? -1.910 7.621 9.036 1.00 87.12 87 LEU A C 1
ATOM 696 O O . LEU A 1 87 ? -1.089 7.111 8.274 1.00 87.12 87 LEU A O 1
ATOM 700 N N . ALA A 1 88 ? -3.148 7.921 8.636 1.00 87.88 88 ALA A N 1
ATOM 701 C CA . ALA A 1 88 ? -3.620 7.657 7.280 1.00 87.88 88 ALA A CA 1
ATOM 702 C C . ALA A 1 88 ? -2.838 8.451 6.219 1.00 87.88 88 ALA A C 1
ATOM 704 O O . ALA A 1 88 ? -2.587 7.914 5.141 1.00 87.88 88 ALA A O 1
ATOM 705 N N . LEU A 1 89 ? -2.413 9.680 6.540 1.00 88.50 89 LEU A N 1
ATOM 706 C CA . LEU A 1 89 ? -1.533 10.512 5.708 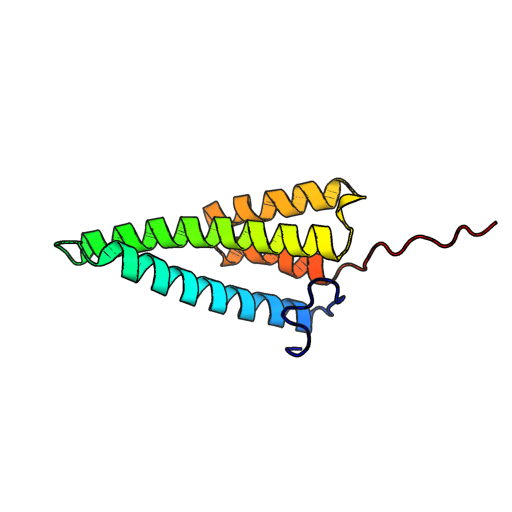1.00 88.50 89 LEU A CA 1
ATOM 707 C C . LEU A 1 89 ? -0.058 10.090 5.786 1.00 88.50 89 LEU A C 1
ATOM 709 O O . LEU A 1 89 ? 0.683 10.242 4.817 1.00 88.50 89 LEU A O 1
ATOM 713 N N . LEU A 1 90 ? 0.372 9.519 6.911 1.00 89.12 90 LEU A N 1
ATOM 714 C CA . LEU A 1 90 ? 1.726 8.998 7.083 1.00 89.12 90 LEU A CA 1
ATOM 715 C C . LEU A 1 90 ? 1.954 7.727 6.251 1.00 89.12 90 LEU A C 1
ATOM 717 O O . LEU A 1 90 ? 3.065 7.491 5.792 1.00 89.12 90 LEU A O 1
ATOM 721 N N . SER A 1 91 ? 0.909 6.929 6.013 1.00 89.25 91 SER A N 1
ATOM 722 C CA . SER A 1 91 ? 0.956 5.719 5.175 1.00 89.25 91 SER A CA 1
ATOM 723 C C . SER A 1 91 ? 1.484 5.956 3.748 1.00 89.25 91 SER A C 1
ATOM 725 O O . SER A 1 91 ? 2.471 5.319 3.377 1.00 89.25 91 SER A O 1
ATOM 727 N N . PRO A 1 92 ? 0.917 6.865 2.935 1.00 87.19 92 PRO A N 1
ATOM 728 C CA . PRO A 1 92 ? 1.455 7.157 1.609 1.00 87.19 92 PRO A CA 1
ATOM 729 C C . PRO A 1 92 ? 2.834 7.820 1.669 1.00 87.19 92 PRO A C 1
ATOM 731 O O . PRO A 1 92 ? 3.647 7.571 0.786 1.00 87.19 92 PRO A O 1
ATOM 734 N N . LEU A 1 93 ? 3.148 8.594 2.717 1.00 89.75 93 LEU A N 1
ATOM 735 C CA . LEU A 1 93 ? 4.493 9.150 2.898 1.00 89.75 93 LEU A CA 1
ATOM 736 C C . LEU A 1 93 ? 5.529 8.044 3.153 1.00 89.75 93 LEU A C 1
ATOM 738 O O . LEU A 1 93 ? 6.592 8.036 2.541 1.00 89.75 93 LEU A O 1
ATOM 742 N N . ALA A 1 94 ? 5.194 7.063 3.992 1.00 87.25 94 ALA A N 1
ATOM 743 C CA . ALA A 1 94 ? 5.987 5.854 4.195 1.00 87.25 94 ALA A CA 1
ATOM 744 C C . ALA A 1 94 ? 6.152 5.048 2.894 1.00 87.25 94 ALA A C 1
ATOM 746 O O . ALA A 1 94 ? 7.213 4.463 2.660 1.00 87.25 94 ALA A O 1
ATOM 747 N N . ALA A 1 95 ? 5.136 5.061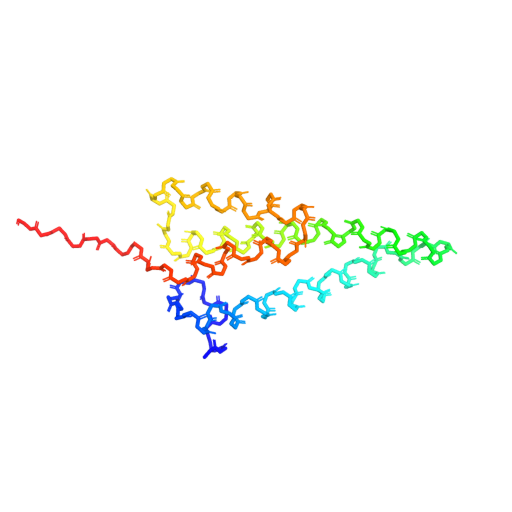 2.024 1.00 88.12 95 ALA A N 1
ATOM 748 C CA . ALA A 1 95 ? 5.197 4.402 0.725 1.00 88.12 95 ALA A CA 1
ATOM 749 C C . ALA A 1 95 ? 6.208 5.038 -0.242 1.00 88.12 95 ALA A C 1
ATOM 751 O O . ALA A 1 95 ? 6.708 4.346 -1.122 1.00 88.12 95 ALA A O 1
ATOM 752 N N . VAL A 1 96 ? 6.566 6.315 -0.075 1.00 88.06 96 VAL A N 1
ATOM 753 C CA . VAL A 1 96 ? 7.583 6.968 -0.919 1.00 88.06 96 VAL A CA 1
ATOM 754 C C . VAL A 1 96 ? 8.979 6.377 -0.689 1.00 88.06 96 VAL A C 1
ATOM 756 O O . VAL A 1 96 ? 9.759 6.276 -1.628 1.00 88.06 96 VAL A O 1
ATOM 759 N N . PHE A 1 97 ? 9.297 5.956 0.539 1.00 87.88 97 PHE A N 1
ATOM 760 C CA . PHE A 1 97 ? 10.640 5.475 0.883 1.00 87.88 97 PHE A CA 1
ATOM 761 C C . PHE A 1 97 ? 10.885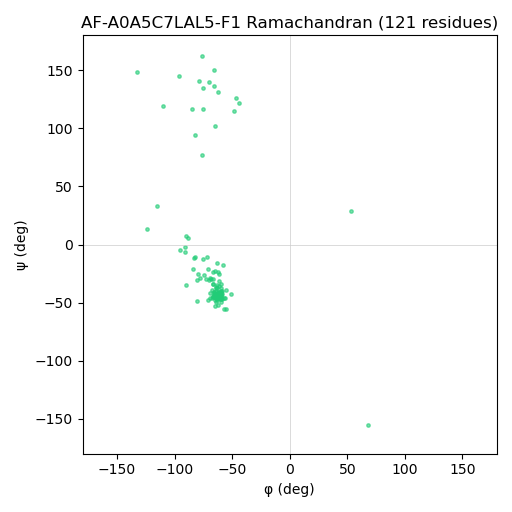 4.022 0.467 1.00 87.88 97 PHE A C 1
ATOM 763 O O . PHE A 1 97 ? 11.912 3.720 -0.131 1.00 87.88 97 PHE A O 1
ATOM 770 N N . LEU A 1 98 ? 9.959 3.117 0.802 1.00 87.19 98 LEU A N 1
ATOM 771 C CA . LEU A 1 98 ? 10.126 1.672 0.581 1.00 87.19 98 LEU A CA 1
ATOM 772 C C . LEU A 1 98 ? 8.994 1.048 -0.255 1.00 87.19 98 LEU A C 1
ATOM 774 O O . LEU A 1 98 ? 8.824 -0.173 -0.270 1.00 87.19 98 LEU A O 1
ATOM 778 N N . GLY A 1 99 ? 8.166 1.867 -0.904 1.00 87.88 99 GLY A N 1
ATOM 779 C CA . GLY A 1 99 ? 6.983 1.398 -1.618 1.00 87.88 99 GLY A CA 1
ATOM 780 C C . GLY A 1 99 ? 5.899 0.857 -0.684 1.00 87.88 99 GLY A C 1
ATOM 781 O O . GLY A 1 99 ? 5.821 1.156 0.511 1.00 87.88 99 GLY A O 1
ATOM 782 N N . SER A 1 100 ? 5.059 -0.019 -1.228 1.00 85.12 100 SER A N 1
ATOM 783 C CA . SER A 1 100 ? 3.948 -0.635 -0.496 1.00 85.12 100 SER A CA 1
ATOM 784 C C . SER A 1 100 ? 4.375 -1.511 0.685 1.00 85.12 100 SER A C 1
ATOM 786 O O . SER A 1 100 ? 3.536 -1.792 1.535 1.00 85.12 100 SER A O 1
ATOM 788 N N . LEU A 1 101 ? 5.651 -1.910 0.780 1.00 88.62 101 LEU A N 1
ATOM 789 C CA . LEU A 1 101 ? 6.178 -2.659 1.927 1.00 88.62 101 LEU A CA 1
ATOM 790 C C . LEU A 1 101 ? 6.028 -1.867 3.229 1.00 88.62 101 LEU A C 1
ATOM 792 O O . LEU A 1 101 ? 5.516 -2.382 4.212 1.00 88.62 101 LEU A O 1
ATOM 796 N N . LEU A 1 102 ? 6.442 -0.600 3.236 1.00 88.00 102 LEU A N 1
ATOM 797 C CA . LEU A 1 102 ? 6.387 0.238 4.438 1.00 88.00 102 LEU A CA 1
ATOM 798 C C . LEU A 1 102 ? 5.051 0.983 4.519 1.00 88.00 102 LEU A C 1
ATOM 800 O O . LEU A 1 102 ? 4.472 1.117 5.598 1.00 88.00 102 LEU A O 1
ATOM 804 N N . GLY A 1 103 ? 4.507 1.375 3.363 1.00 87.00 103 GLY A N 1
ATOM 805 C CA . GLY A 1 103 ? 3.226 2.068 3.274 1.00 87.00 103 GLY A CA 1
ATOM 806 C C . GLY A 1 103 ? 2.039 1.268 3.813 1.00 87.00 103 GLY A C 1
ATOM 807 O O . GLY A 1 103 ? 1.168 1.859 4.451 1.00 87.00 103 GLY A O 1
ATOM 808 N N . LEU A 1 104 ? 2.013 -0.063 3.630 1.00 89.94 104 LEU A N 1
ATOM 809 C CA . LEU A 1 104 ? 0.899 -0.917 4.066 1.00 89.94 104 LEU A CA 1
ATOM 810 C C . LEU A 1 104 ? 0.949 -1.338 5.542 1.00 89.94 104 LEU A C 1
ATOM 812 O O . LEU A 1 104 ? -0.055 -1.830 6.059 1.00 89.94 104 LEU A O 1
ATOM 816 N N . ILE A 1 105 ? 2.063 -1.120 6.247 1.00 90.12 105 ILE A N 1
ATOM 817 C CA . ILE A 1 105 ? 2.178 -1.466 7.675 1.00 90.12 105 ILE A CA 1
ATOM 818 C C . ILE A 1 105 ? 1.171 -0.659 8.498 1.00 90.12 105 ILE A C 1
ATOM 820 O O . ILE A 1 105 ? 0.448 -1.209 9.328 1.00 90.12 105 ILE A O 1
ATOM 824 N N . ILE A 1 106 ? 1.087 0.644 8.231 1.00 88.38 106 ILE A N 1
ATOM 825 C CA . ILE A 1 106 ? 0.190 1.560 8.937 1.00 88.38 106 ILE A CA 1
ATOM 826 C C . ILE A 1 106 ? -1.292 1.188 8.734 1.00 88.38 106 ILE A C 1
ATOM 828 O O . ILE A 1 106 ? -1.984 1.007 9.736 1.00 88.38 106 ILE A O 1
ATOM 832 N N . PRO A 1 107 ? -1.816 1.011 7.505 1.00 87.94 107 PRO A N 1
ATOM 833 C CA . PRO A 1 107 ? -3.200 0.598 7.313 1.00 87.94 107 PRO A CA 1
ATOM 834 C C . PRO A 1 107 ? -3.464 -0.804 7.867 1.00 87.94 107 PRO A C 1
ATOM 836 O O . PRO A 1 107 ? -4.512 -1.003 8.473 1.00 87.94 107 PRO A O 1
ATOM 839 N N . ALA A 1 108 ? -2.522 -1.751 7.762 1.00 88.38 108 ALA A N 1
ATOM 840 C CA . ALA A 1 108 ? -2.669 -3.064 8.392 1.00 88.38 108 ALA A CA 1
ATOM 841 C C . ALA A 1 108 ? -2.818 -2.945 9.918 1.00 88.38 108 ALA A C 1
ATOM 843 O O . ALA A 1 108 ? -3.715 -3.557 10.495 1.00 88.38 108 ALA A O 1
ATOM 844 N N . PHE A 1 109 ? -2.033 -2.086 10.566 1.00 87.25 109 PHE A N 1
ATOM 845 C CA . PHE A 1 109 ? -2.197 -1.777 11.985 1.00 87.25 109 PHE A CA 1
ATOM 846 C C . PHE A 1 109 ? -3.533 -1.085 12.289 1.00 87.25 109 PHE A C 1
ATOM 848 O O . PHE A 1 109 ? -4.200 -1.418 13.261 1.00 87.25 109 PHE A O 1
ATOM 855 N N . MET A 1 110 ? -3.994 -0.164 11.440 1.00 84.62 110 MET A N 1
ATOM 856 C CA . MET A 1 110 ? -5.311 0.463 11.615 1.00 84.62 110 MET A CA 1
ATOM 857 C C . MET A 1 110 ? -6.459 -0.558 11.550 1.00 84.62 110 MET A C 1
ATOM 859 O O . MET A 1 110 ? -7.503 -0.336 12.162 1.00 84.62 110 MET A O 1
ATOM 863 N N . THR A 1 111 ? -6.281 -1.696 10.868 1.00 86.12 111 THR A N 1
ATOM 864 C CA . THR A 1 111 ? -7.308 -2.749 10.831 1.00 86.12 111 THR A CA 1
ATOM 865 C C . THR A 1 111 ? -7.498 -3.507 12.147 1.00 86.12 111 THR A C 1
ATOM 867 O O . THR A 1 111 ? -8.567 -4.093 12.339 1.00 86.12 111 THR A O 1
ATOM 870 N N . THR A 1 112 ? -6.513 -3.493 13.052 1.00 86.44 112 THR A N 1
ATOM 871 C CA . THR A 1 112 ? -6.634 -4.125 14.379 1.00 86.44 112 THR A CA 1
ATOM 872 C C . THR A 1 112 ? -7.361 -3.236 15.382 1.00 86.44 112 THR A C 1
ATOM 874 O O . THR A 1 112 ? -7.741 -3.691 16.457 1.00 86.44 112 THR A O 1
ATOM 877 N N . ARG A 1 113 ? -7.592 -1.962 15.037 1.00 85.56 113 ARG A N 1
ATOM 878 C CA . ARG A 1 113 ? -8.326 -1.025 15.887 1.00 85.56 113 ARG A CA 1
ATOM 879 C C . ARG A 1 113 ? -9.831 -1.251 15.799 1.00 85.56 113 ARG A C 1
ATOM 881 O O . ARG A 1 113 ? -10.390 -1.515 14.726 1.00 85.56 113 ARG A O 1
ATOM 888 N N . GLU A 1 114 ? -10.475 -1.131 16.953 1.00 79.88 114 GLU A N 1
ATOM 889 C CA . GLU A 1 114 ? -11.924 -1.206 17.077 1.00 79.88 114 GLU A CA 1
ATOM 890 C C . GLU A 1 114 ? -12.594 -0.027 16.372 1.00 79.88 114 GLU A C 1
ATOM 892 O O . GLU A 1 114 ? -12.030 1.063 16.239 1.00 79.88 114 GLU A O 1
ATOM 897 N N . ASN A 1 115 ? -13.807 -0.266 15.882 1.00 76.12 115 ASN A N 1
ATOM 898 C CA . ASN A 1 115 ? -14.621 0.802 15.325 1.00 76.12 115 ASN A CA 1
ATOM 899 C C . ASN A 1 115 ? -15.079 1.701 16.465 1.00 76.12 115 ASN A C 1
ATOM 901 O O . ASN A 1 115 ? -15.506 1.206 17.505 1.00 76.12 115 ASN A O 1
ATOM 905 N N . ILE A 1 116 ? -15.080 3.011 16.236 1.00 68.06 116 ILE A N 1
ATOM 906 C CA . ILE A 1 116 ? -15.743 3.941 17.149 1.00 68.06 116 ILE A CA 1
ATOM 907 C C . ILE A 1 116 ? -17.250 3.819 16.879 1.00 68.06 116 ILE A C 1
ATOM 909 O O . ILE A 1 116 ? -17.837 4.624 16.151 1.00 68.06 116 ILE A O 1
ATOM 913 N N . SER A 1 117 ? -17.873 2.748 17.380 1.00 56.28 117 SER A N 1
ATOM 914 C CA . SER A 1 117 ? -19.315 2.737 17.611 1.00 56.28 117 SER A CA 1
ATOM 915 C C . SER A 1 117 ? -19.596 3.746 18.710 1.00 56.28 117 SER A C 1
ATOM 917 O O . SER A 1 117 ? -18.831 3.835 19.666 1.00 56.28 117 SER A O 1
ATOM 919 N N . GLU A 1 118 ? -20.642 4.544 18.524 1.00 51.22 118 GLU A N 1
ATOM 920 C CA . GLU A 1 118 ? -21.100 5.515 19.511 1.00 51.22 118 GLU A CA 1
ATOM 921 C C . GLU A 1 118 ? -21.097 4.873 20.896 1.00 51.22 118 GLU A C 1
ATOM 923 O O . GLU A 1 118 ? -21.720 3.830 21.098 1.00 51.22 118 GLU A O 1
ATOM 928 N N . GLU A 1 119 ? -20.352 5.476 21.823 1.00 50.56 119 GLU A N 1
ATOM 929 C CA . GLU A 1 119 ? -20.631 5.300 23.236 1.00 50.56 119 GLU A CA 1
ATOM 930 C C . GLU A 1 119 ? -22.134 5.523 23.399 1.00 50.56 119 GLU A C 1
ATOM 932 O O . GLU A 1 119 ? -22.652 6.608 23.126 1.00 50.56 119 GLU A O 1
ATOM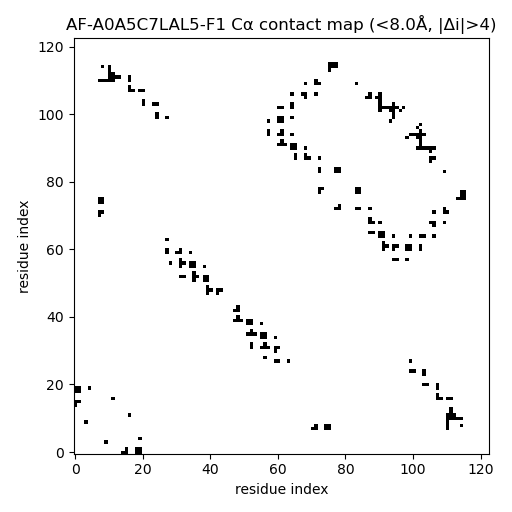 937 N N . THR A 1 120 ? -22.857 4.473 23.783 1.00 48.09 120 THR A N 1
ATOM 938 C CA . THR A 1 120 ? -24.142 4.641 24.449 1.00 48.09 120 THR A CA 1
ATOM 939 C C . THR A 1 120 ? -23.944 5.702 25.532 1.00 48.09 120 THR A C 1
ATOM 941 O O . THR A 1 120 ? -23.034 5.531 26.347 1.00 48.09 120 THR A O 1
ATOM 944 N N . PRO A 1 121 ? -24.749 6.777 25.565 1.00 52.59 121 PRO A N 1
ATOM 945 C CA . PRO A 1 121 ? -24.692 7.729 26.657 1.00 52.59 121 PRO A CA 1
ATOM 946 C C . PRO A 1 121 ? -25.145 6.984 27.913 1.00 52.59 121 PRO A C 1
ATOM 948 O O . PRO A 1 121 ? -26.331 6.708 28.084 1.00 52.59 121 PRO A O 1
ATOM 951 N N . THR A 1 122 ? -24.206 6.580 28.766 1.00 50.41 122 THR A N 1
ATOM 952 C CA . THR A 1 122 ? -24.554 6.173 30.125 1.00 50.41 122 THR A CA 1
ATOM 953 C C . THR A 1 122 ? -24.842 7.439 30.915 1.00 50.41 122 THR A C 1
ATOM 955 O O . THR A 1 122 ? -23.982 8.316 31.021 1.00 50.41 122 THR A O 1
ATOM 958 N N . ALA A 1 123 ? -26.103 7.502 31.339 1.00 45.38 123 ALA A N 1
ATOM 959 C CA . ALA A 1 123 ? -26.774 8.540 32.107 1.00 45.38 123 ALA A CA 1
ATOM 960 C C . ALA A 1 123 ? -26.116 8.859 33.455 1.00 45.38 123 ALA A C 1
ATOM 962 O O . ALA A 1 123 ? -25.389 7.988 33.986 1.00 45.38 123 ALA A O 1
#

Foldseek 3Di:
DPPCLVVLQAADDPVVLVVN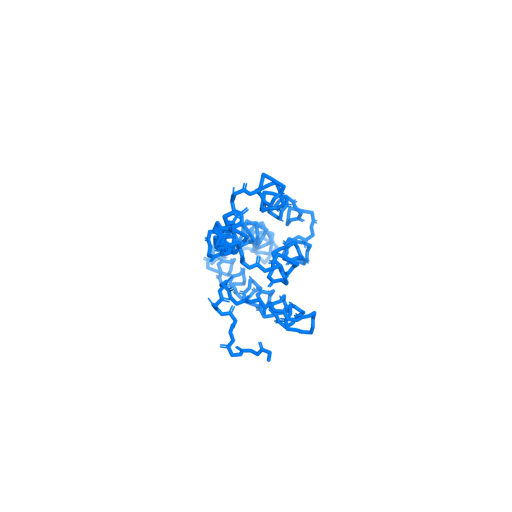LVVLVVVLVVVLCVQLVVVLPPPPDPVRSVVSSVVSSLVSQLVSLLVLLVCNCVSLVVVVDVVSVVLSVVLSVLCNPVGSNRSSVSSSVSSNDHRCDDDPPDD

Radius of gyration: 16.92 Å; Cα contacts (8 Å, |Δi|>4): 159; chains: 1; bounding box: 43×28×60 Å

pLDDT: mean 84.98, std 9.88, range [45.38, 94.88]

Solvent-accessible surface area (backbone atoms only — not comparable to full-atom values): 6328 Å² total; per-residue (Å²): 105,74,90,53,68,86,45,48,52,53,64,34,55,75,74,28,24,53,48,45,34,57,51,53,44,52,52,48,51,53,49,21,49,52,54,14,53,64,70,29,67,83,46,92,43,73,68,57,25,50,54,49,23,52,55,45,27,43,53,45,25,23,53,50,24,35,51,52,19,48,48,33,34,62,56,22,47,42,65,82,41,68,68,52,50,51,48,32,57,44,13,24,57,37,4,72,78,59,26,44,73,50,6,36,50,50,42,27,56,56,31,51,45,75,56,67,65,78,77,74,83,79,126

Mean predicted aligned error: 6.74 Å

Sequence (123 aa):
MFKNLTDFSYTRNDKEAAGFYFMHLLINFILGAIVGGLVSIDSATYDESFESGLRVGAYVAVLYCLVISFLILVRKRLYKNPLYIILALLSPLAAVFLGSLLGLIIPAFMTTRENISEETPTA

Secondary structure (DSSP, 8-state):
--TTSS-SSSPPPHHHHHHHHHHHHHHHHHHHHHHHHHHTTT-SSHHHHHHHHHHHHHHHHHHHHHHHHHHHHHHTTGGGSHHHHHHHHHHHHHHHHHTHHHHTHHHHHHTTSPP--------